Protein AF-A0A0R1M7K7-F1 (afdb_monomer_lite)

pLDDT: mean 87.53, std 10.4, range [47.5, 96.12]

Structure (mmCIF, N/CA/C/O backbone):
data_AF-A0A0R1M7K7-F1
#
_entry.id   AF-A0A0R1M7K7-F1
#
loop_
_atom_site.group_PDB
_atom_site.id
_atom_site.type_symbol
_atom_site.label_atom_id
_atom_site.label_alt_id
_atom_site.label_comp_id
_atom_site.label_asym_id
_atom_site.label_entity_id
_atom_site.label_seq_id
_atom_site.pdbx_PDB_ins_code
_atom_site.Cartn_x
_atom_site.Cartn_y
_atom_site.Cartn_z
_atom_site.occupancy
_atom_site.B_iso_or_equiv
_atom_site.auth_seq_id
_atom_site.auth_comp_id
_atom_site.auth_asym_id
_atom_site.auth_atom_id
_atom_site.pdbx_PDB_model_num
ATOM 1 N N . MET A 1 1 ? -7.986 10.135 11.856 1.00 65.62 1 MET A N 1
ATOM 2 C CA . MET A 1 1 ? -7.419 8.770 11.847 1.00 65.62 1 MET A CA 1
ATOM 3 C C . MET A 1 1 ? -6.723 8.553 13.170 1.00 65.62 1 MET A C 1
ATOM 5 O O . MET A 1 1 ? -5.955 9.423 13.578 1.00 65.62 1 MET A O 1
ATOM 9 N N . GLU A 1 2 ? -7.017 7.441 13.830 1.00 87.12 2 GLU A N 1
ATOM 10 C CA . GLU A 1 2 ? -6.370 7.034 15.080 1.00 87.12 2 GLU A CA 1
ATOM 11 C C . GLU A 1 2 ? -4.871 6.756 14.874 1.00 87.12 2 GLU A C 1
ATOM 13 O O . GLU A 1 2 ? -4.419 6.522 13.748 1.00 87.12 2 GLU A O 1
ATOM 18 N N . LYS A 1 3 ? -4.083 6.767 15.958 1.00 91.25 3 LYS A N 1
ATOM 19 C CA . LYS A 1 3 ? -2.618 6.588 15.916 1.00 91.25 3 LYS A CA 1
ATOM 20 C C . LYS A 1 3 ? -2.208 5.284 15.216 1.00 91.25 3 LYS A C 1
ATOM 22 O O . LYS A 1 3 ? -1.313 5.303 14.375 1.00 91.25 3 LYS A O 1
ATOM 27 N N . ALA A 1 4 ? -2.898 4.180 15.509 1.00 91.44 4 ALA A N 1
ATOM 28 C CA . ALA A 1 4 ? -2.635 2.874 14.903 1.00 91.44 4 ALA A CA 1
ATOM 29 C C . ALA A 1 4 ? -2.900 2.865 13.388 1.00 91.44 4 ALA A C 1
ATOM 31 O O . ALA A 1 4 ? -2.098 2.340 12.617 1.00 91.44 4 ALA A O 1
ATOM 32 N N . GLN A 1 5 ? -3.976 3.523 12.951 1.00 91.81 5 GLN A N 1
ATOM 33 C CA . GLN A 1 5 ? -4.304 3.643 11.535 1.00 91.81 5 GLN A CA 1
ATOM 34 C C . GLN A 1 5 ? -3.261 4.480 10.781 1.00 91.81 5 GLN A C 1
ATOM 36 O O . GLN A 1 5 ? -2.834 4.097 9.694 1.00 91.81 5 GLN A O 1
ATOM 41 N N . LYS A 1 6 ? -2.822 5.609 11.358 1.00 92.00 6 LYS A N 1
ATOM 42 C CA . LYS A 1 6 ? -1.753 6.435 10.769 1.00 92.00 6 LYS A CA 1
ATOM 43 C C . LYS A 1 6 ? -0.453 5.643 10.628 1.00 92.00 6 LYS A C 1
ATOM 45 O O . LYS A 1 6 ? 0.170 5.686 9.573 1.00 92.00 6 LYS A O 1
ATOM 50 N N . HIS A 1 7 ? -0.082 4.891 11.665 1.00 94.81 7 HIS A N 1
ATOM 51 C CA . HIS A 1 7 ? 1.097 4.032 11.631 1.00 94.81 7 HIS A CA 1
ATOM 52 C C . HIS A 1 7 ? 0.988 2.958 10.541 1.00 94.81 7 HIS A C 1
ATOM 54 O O . HIS A 1 7 ? 1.931 2.773 9.783 1.00 94.81 7 HIS A O 1
ATOM 60 N N . PHE A 1 8 ? -0.164 2.290 10.412 1.00 94.94 8 PHE A N 1
ATOM 61 C CA . PHE A 1 8 ? -0.389 1.298 9.357 1.00 94.94 8 PHE A CA 1
ATOM 62 C C . PHE A 1 8 ? -0.203 1.885 7.954 1.00 94.94 8 PHE A C 1
ATOM 64 O O . PHE A 1 8 ? 0.527 1.307 7.156 1.00 94.94 8 PHE A O 1
A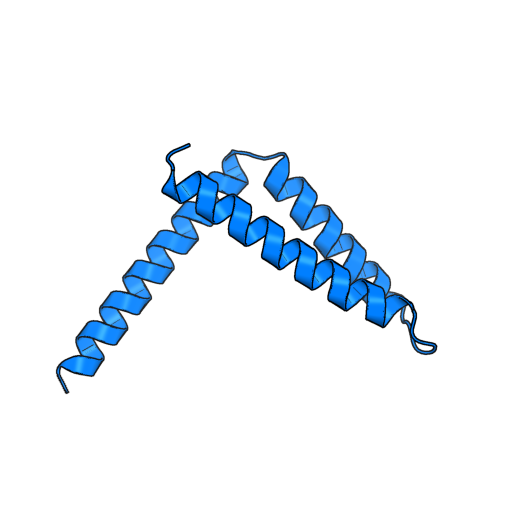TOM 71 N N . ILE A 1 9 ? -0.822 3.034 7.661 1.00 94.06 9 ILE A N 1
ATOM 72 C CA . ILE A 1 9 ? -0.700 3.669 6.340 1.00 94.06 9 ILE A CA 1
ATOM 73 C C . ILE A 1 9 ? 0.744 4.085 6.055 1.00 94.06 9 ILE A C 1
ATOM 75 O O . ILE A 1 9 ? 1.234 3.839 4.959 1.00 94.06 9 ILE A O 1
ATOM 79 N N . TYR A 1 10 ? 1.452 4.624 7.049 1.00 94.62 10 TYR A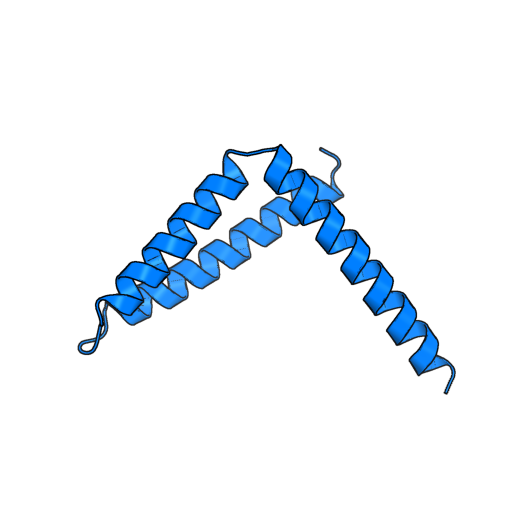 N 1
ATOM 80 C CA . TYR A 1 10 ? 2.878 4.925 6.920 1.00 94.62 10 TYR A CA 1
ATOM 81 C C . TYR A 1 10 ? 3.717 3.668 6.630 1.00 94.62 10 TYR A C 1
ATOM 83 O O . TYR A 1 10 ? 4.541 3.660 5.719 1.00 94.62 10 TYR A O 1
ATOM 91 N N . SER A 1 11 ? 3.495 2.581 7.376 1.00 94.50 11 SER A N 1
ATOM 92 C CA . SER A 1 11 ? 4.202 1.316 7.148 1.00 94.50 11 SER A CA 1
ATOM 93 C C . SER A 1 11 ? 3.888 0.710 5.779 1.00 94.50 11 SER A C 1
ATOM 95 O O . SER A 1 11 ? 4.771 0.121 5.159 1.00 94.50 11 SER A O 1
ATOM 97 N N . LEU A 1 12 ? 2.646 0.842 5.308 1.00 94.75 12 LEU A N 1
ATOM 98 C CA . LEU A 1 12 ? 2.235 0.392 3.983 1.00 94.75 12 LEU A CA 1
ATOM 99 C C . LEU A 1 12 ? 2.949 1.191 2.888 1.00 94.75 12 LEU A C 1
ATOM 101 O O . LEU A 1 12 ? 3.514 0.581 1.985 1.00 94.75 12 LEU A O 1
ATOM 105 N N . ASP A 1 13 ? 2.988 2.521 3.003 1.00 94.69 13 ASP A N 1
ATOM 106 C CA . ASP A 1 13 ? 3.703 3.383 2.055 1.00 94.69 13 ASP A CA 1
ATOM 107 C C . ASP A 1 13 ? 5.185 3.005 1.960 1.00 94.69 13 ASP A C 1
ATOM 109 O O . ASP A 1 13 ? 5.705 2.818 0.864 1.00 94.69 13 ASP A O 1
ATOM 113 N N . LYS A 1 14 ? 5.840 2.762 3.104 1.00 96.12 14 LYS A N 1
ATOM 114 C CA . LYS A 1 14 ? 7.243 2.325 3.139 1.00 96.12 14 LYS A CA 1
ATOM 115 C C . LYS A 1 14 ? 7.485 0.989 2.434 1.00 96.12 14 LYS A C 1
ATOM 117 O O . LYS A 1 14 ? 8.519 0.819 1.798 1.00 96.12 14 LYS A O 1
ATOM 122 N N . ARG A 1 15 ? 6.548 0.042 2.518 1.00 94.81 15 ARG A N 1
ATOM 123 C CA . ARG A 1 15 ? 6.655 -1.245 1.807 1.00 94.81 15 ARG A CA 1
ATOM 124 C C . ARG A 1 15 ? 6.434 -1.094 0.305 1.00 94.81 15 ARG A C 1
ATOM 126 O O . ARG A 1 15 ? 7.114 -1.753 -0.472 1.00 94.81 15 ARG A O 1
ATOM 133 N N . ILE A 1 16 ? 5.510 -0.225 -0.101 1.00 94.69 16 ILE A N 1
ATOM 134 C CA . ILE A 1 16 ? 5.287 0.079 -1.519 1.00 94.69 16 ILE A CA 1
ATOM 135 C C . ILE A 1 16 ? 6.513 0.793 -2.106 1.00 94.69 16 ILE A C 1
ATOM 137 O O . ILE A 1 16 ? 6.954 0.447 -3.194 1.00 94.69 16 ILE A O 1
ATOM 141 N N . GLU A 1 17 ? 7.117 1.722 -1.363 1.00 94.88 17 GLU A N 1
ATOM 142 C CA . GLU A 1 17 ? 8.383 2.370 -1.729 1.00 94.88 17 GLU A CA 1
ATOM 143 C C . GLU A 1 17 ? 9.520 1.351 -1.903 1.00 94.88 17 GLU A C 1
ATOM 145 O O . GLU A 1 17 ? 10.251 1.404 -2.885 1.00 94.88 17 GLU A O 1
ATOM 150 N N . GLN A 1 18 ? 9.639 0.367 -1.007 1.00 93.69 18 GLN A N 1
ATOM 151 C CA . GLN A 1 18 ? 10.612 -0.722 -1.162 1.00 93.69 18 GLN A CA 1
ATOM 152 C C . GLN A 1 18 ? 10.364 -1.561 -2.423 1.00 93.69 18 GLN A C 1
ATOM 154 O O . GLN A 1 18 ? 11.324 -1.922 -3.099 1.00 93.69 18 GLN A O 1
ATOM 159 N N . ALA A 1 19 ? 9.101 -1.854 -2.747 1.00 91.31 19 ALA A N 1
ATOM 160 C CA . ALA A 1 19 ? 8.743 -2.589 -3.959 1.00 91.31 19 ALA A CA 1
ATOM 161 C C . ALA A 1 19 ? 9.074 -1.792 -5.232 1.00 91.31 19 ALA A C 1
ATOM 163 O O . ALA A 1 19 ? 9.619 -2.361 -6.174 1.00 91.31 19 ALA A O 1
ATOM 164 N N . LEU A 1 20 ? 8.819 -0.478 -5.235 1.00 92.62 20 LEU A N 1
ATOM 165 C CA . LEU A 1 20 ? 9.226 0.415 -6.326 1.00 92.62 20 LEU A CA 1
ATOM 166 C C . LEU A 1 20 ? 10.742 0.416 -6.508 1.00 92.62 20 LEU A C 1
ATOM 168 O O . LEU A 1 20 ? 11.2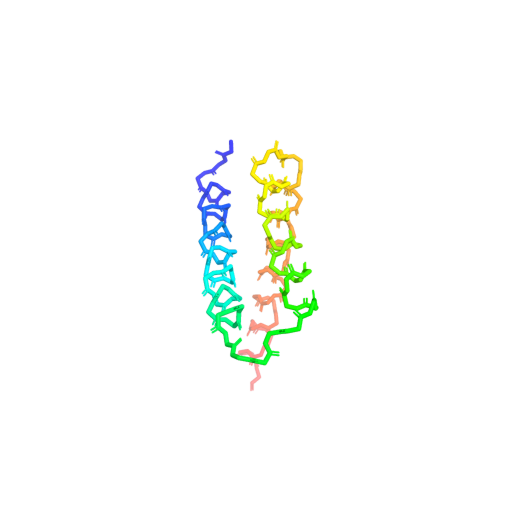10 0.208 -7.6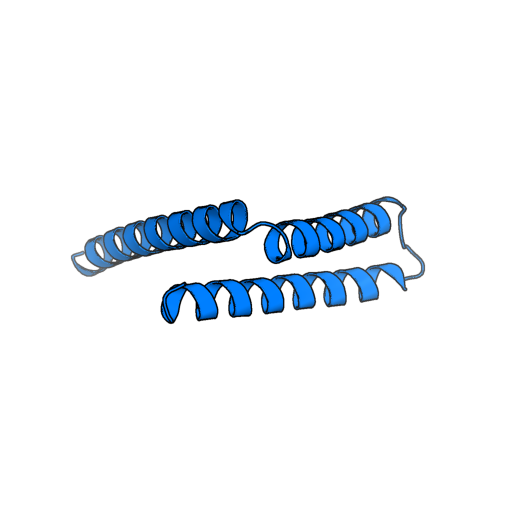17 1.00 92.62 20 LEU A O 1
ATOM 172 N N . ASN A 1 21 ? 11.504 0.559 -5.423 1.00 91.00 21 ASN A N 1
ATOM 173 C CA . ASN A 1 21 ? 12.966 0.557 -5.486 1.00 91.00 21 ASN A CA 1
ATOM 174 C C . ASN A 1 21 ? 13.540 -0.795 -5.947 1.00 91.00 21 ASN A C 1
ATOM 176 O O . ASN A 1 21 ? 14.647 -0.842 -6.479 1.00 91.00 21 ASN A O 1
ATOM 180 N N . ALA A 1 22 ? 12.841 -1.906 -5.693 1.00 88.31 22 ALA A N 1
ATOM 181 C CA . ALA A 1 22 ? 13.229 -3.217 -6.207 1.00 88.31 22 ALA A CA 1
ATOM 182 C C . ALA A 1 22 ? 12.987 -3.305 -7.721 1.00 88.31 22 ALA A C 1
ATOM 184 O O . ALA A 1 22 ? 13.901 -3.655 -8.458 1.00 88.31 22 ALA A O 1
ATOM 185 N N . GLN A 1 23 ? 11.803 -2.892 -8.175 1.00 85.31 23 GLN A N 1
ATOM 186 C CA . GLN A 1 23 ? 11.436 -2.876 -9.593 1.00 85.31 23 GLN A CA 1
ATOM 187 C C . GLN A 1 23 ? 12.278 -1.889 -10.414 1.00 85.31 23 GLN A C 1
ATOM 189 O O . GLN A 1 23 ? 12.704 -2.203 -11.517 1.00 85.31 23 GLN A O 1
ATOM 194 N N . GLU A 1 24 ? 12.618 -0.724 -9.863 1.00 86.62 24 GLU A N 1
ATOM 195 C CA . GLU A 1 24 ? 13.502 0.248 -10.519 1.00 86.62 24 GLU A CA 1
ATOM 196 C C . GLU A 1 24 ? 14.896 -0.326 -10.802 1.00 86.62 24 GLU A C 1
ATOM 198 O O . GLU A 1 24 ? 15.492 -0.045 -11.838 1.00 86.62 24 GLU A O 1
ATOM 203 N N . LYS A 1 25 ? 15.416 -1.187 -9.919 1.00 83.69 25 LYS A N 1
ATOM 204 C CA . LYS A 1 25 ? 16.694 -1.872 -10.161 1.00 83.69 25 LYS A CA 1
ATOM 205 C C . LYS A 1 25 ? 16.598 -2.886 -11.297 1.00 83.69 25 LYS A C 1
ATOM 207 O O . LYS A 1 25 ? 17.563 -3.034 -12.041 1.00 83.69 25 LYS A O 1
ATOM 212 N N . GLU A 1 26 ? 15.461 -3.564 -11.424 1.00 80.94 26 GLU A N 1
ATOM 213 C CA . GLU A 1 26 ? 15.196 -4.519 -12.506 1.00 80.94 26 GLU A CA 1
ATOM 214 C C . GLU A 1 26 ? 15.073 -3.795 -13.859 1.00 80.94 26 GLU A C 1
ATOM 216 O O . GLU A 1 26 ? 15.654 -4.258 -14.839 1.00 80.94 26 GLU A O 1
ATOM 221 N N . LEU A 1 27 ? 14.473 -2.594 -13.882 1.00 77.56 27 LEU A N 1
ATOM 222 C CA . LEU A 1 27 ? 14.354 -1.725 -15.068 1.00 77.56 27 LEU A CA 1
ATOM 223 C C . LEU A 1 27 ? 15.680 -1.224 -15.655 1.00 77.56 27 LEU A C 1
ATOM 225 O O . LEU A 1 27 ? 15.730 -0.758 -16.794 1.00 77.56 27 LEU A O 1
ATOM 229 N N . HIS A 1 28 ? 16.750 -1.244 -14.866 1.00 70.94 28 HIS A N 1
ATOM 230 C CA . HIS A 1 28 ? 18.083 -0.857 -15.320 1.00 70.94 28 HIS A CA 1
ATOM 231 C C . HIS A 1 28 ? 18.925 -2.058 -15.771 1.00 70.94 28 HIS A C 1
ATOM 233 O O . HIS A 1 28 ? 20.101 -1.893 -16.103 1.00 70.94 28 HIS A O 1
ATOM 239 N N . SER A 1 29 ? 18.343 -3.261 -15.805 1.00 75.12 29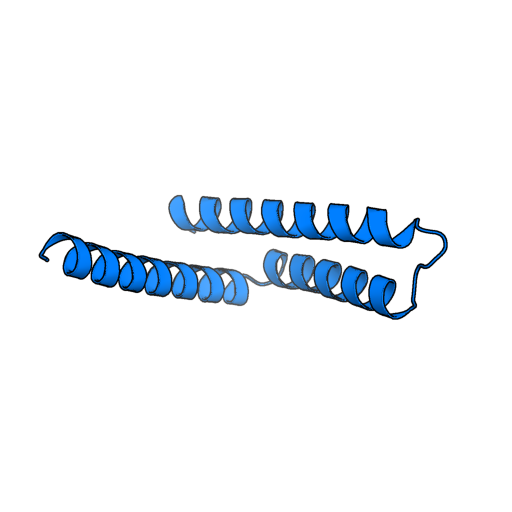 SER A N 1
ATOM 240 C CA . SER A 1 29 ? 18.997 -4.450 -16.346 1.00 75.12 29 SER A CA 1
ATOM 241 C C . SER A 1 29 ? 18.948 -4.468 -17.881 1.00 75.12 29 SER A C 1
ATOM 243 O O . SER A 1 29 ? 18.036 -3.931 -18.509 1.00 75.12 29 SER A O 1
ATOM 245 N N . SER A 1 30 ? 19.928 -5.106 -18.522 1.00 58.62 30 SER A N 1
ATOM 246 C CA . SER A 1 30 ? 19.982 -5.226 -19.989 1.00 58.62 30 SER A CA 1
ATOM 247 C C . SER A 1 30 ? 18.869 -6.100 -20.584 1.00 58.62 30 SER A C 1
ATOM 249 O O . SER A 1 30 ? 18.724 -6.139 -21.802 1.00 58.62 30 SER A O 1
ATOM 251 N N . GLU A 1 31 ? 18.109 -6.801 -19.741 1.00 67.94 31 GLU A N 1
ATOM 252 C CA . GLU A 1 31 ? 17.018 -7.708 -20.116 1.00 67.94 31 GLU A CA 1
ATOM 253 C C . GLU A 1 31 ? 15.632 -7.111 -19.837 1.00 67.94 31 GLU A C 1
ATOM 255 O O . GLU A 1 31 ? 14.637 -7.815 -19.964 1.00 67.94 31 GLU A O 1
ATOM 260 N N . THR A 1 32 ? 15.561 -5.825 -19.478 1.00 65.88 32 THR A N 1
ATOM 261 C CA . THR A 1 32 ? 14.308 -5.159 -19.103 1.00 65.88 32 THR A CA 1
ATOM 262 C C . THR A 1 32 ? 13.231 -5.342 -20.170 1.00 65.88 32 THR A C 1
ATOM 264 O O . THR A 1 32 ? 13.383 -4.905 -21.317 1.00 65.88 32 THR A O 1
ATOM 267 N N . LEU A 1 33 ? 12.117 -5.959 -19.778 1.00 74.81 33 LEU A N 1
ATOM 268 C CA . LEU A 1 33 ? 10.958 -6.174 -20.634 1.00 74.81 33 LEU A CA 1
ATOM 269 C C . LEU A 1 33 ? 9.935 -5.049 -20.438 1.00 74.81 33 LEU A C 1
ATOM 271 O O . LEU A 1 33 ? 9.871 -4.387 -19.402 1.00 74.81 33 LEU A O 1
ATOM 275 N N . ASN A 1 34 ? 9.061 -4.860 -21.432 1.00 77.12 34 ASN A N 1
ATOM 276 C CA . ASN A 1 34 ? 7.917 -3.943 -21.313 1.00 77.12 34 ASN A CA 1
ATOM 277 C C . ASN A 1 34 ? 7.025 -4.271 -20.098 1.00 77.12 34 ASN A C 1
ATOM 279 O O . ASN A 1 34 ? 6.363 -3.380 -19.561 1.00 77.12 34 ASN A O 1
ATOM 283 N N . ASP A 1 35 ? 7.031 -5.530 -19.659 1.00 77.94 35 ASP A N 1
ATOM 284 C CA . ASP A 1 35 ? 6.266 -6.013 -18.513 1.00 77.94 35 ASP A CA 1
ATOM 285 C C . ASP A 1 35 ? 6.806 -5.468 -17.180 1.00 77.94 35 ASP A C 1
ATOM 287 O O . ASP A 1 35 ? 6.010 -5.110 -16.310 1.00 77.94 35 ASP A O 1
ATOM 291 N N . ASP A 1 36 ? 8.123 -5.293 -17.043 1.00 81.12 36 ASP A N 1
ATOM 292 C CA . ASP A 1 36 ? 8.747 -4.722 -15.839 1.00 81.12 36 ASP A CA 1
ATOM 293 C C . ASP A 1 36 ? 8.375 -3.238 -15.698 1.00 81.12 36 ASP A C 1
ATOM 295 O O . ASP A 1 36 ? 8.023 -2.747 -14.620 1.00 81.12 36 ASP A O 1
ATOM 299 N N . LEU A 1 37 ? 8.340 -2.515 -16.825 1.00 83.50 37 LEU A N 1
ATOM 300 C CA . LEU A 1 37 ? 7.885 -1.123 -16.865 1.00 83.50 37 LEU A CA 1
ATOM 301 C C . LEU A 1 37 ? 6.396 -1.007 -16.529 1.00 83.50 37 LEU A C 1
ATOM 303 O O . LEU A 1 37 ? 5.993 -0.104 -15.787 1.00 83.50 37 LEU A O 1
ATOM 307 N N . ALA A 1 38 ? 5.576 -1.921 -17.049 1.00 87.44 38 ALA A N 1
ATOM 308 C CA . ALA A 1 38 ? 4.161 -1.982 -16.715 1.00 87.44 38 ALA A CA 1
ATOM 309 C C . ALA A 1 38 ? 3.958 -2.260 -15.216 1.00 87.44 38 ALA A C 1
ATOM 311 O O . ALA A 1 38 ? 3.163 -1.571 -14.571 1.00 87.44 38 ALA A O 1
ATOM 312 N N . MET A 1 39 ? 4.714 -3.199 -14.641 1.00 88.62 39 MET A N 1
ATOM 313 C CA . MET A 1 39 ? 4.667 -3.522 -13.214 1.00 88.62 39 MET A CA 1
ATOM 314 C C . MET A 1 39 ? 5.048 -2.317 -12.351 1.00 88.62 39 MET A C 1
ATOM 316 O O . MET A 1 39 ? 4.308 -1.950 -11.434 1.00 88.62 39 MET A O 1
ATOM 320 N N . PHE A 1 40 ? 6.146 -1.636 -12.684 1.00 90.00 40 PHE A N 1
ATOM 321 C CA . PHE A 1 40 ? 6.566 -0.421 -11.988 1.00 90.00 40 PHE A CA 1
ATOM 322 C C . PHE A 1 40 ? 5.462 0.647 -11.991 1.00 90.00 40 PHE A C 1
ATOM 324 O O . PHE A 1 40 ? 5.107 1.190 -10.939 1.00 90.00 40 PHE A O 1
ATOM 331 N N . LYS A 1 41 ? 4.843 0.899 -13.154 1.00 91.62 41 LYS A N 1
ATOM 332 C CA . LYS A 1 41 ? 3.745 1.870 -13.291 1.00 91.62 41 LYS A CA 1
ATOM 333 C C . LYS A 1 41 ? 2.501 1.482 -12.496 1.00 91.62 41 LYS A C 1
ATOM 335 O O . LYS A 1 41 ? 1.858 2.351 -11.905 1.00 91.62 41 LYS A O 1
ATOM 340 N N . VAL A 1 42 ? 2.172 0.193 -12.434 1.00 92.94 42 VAL A N 1
ATOM 341 C CA . VAL A 1 42 ? 1.064 -0.310 -11.610 1.00 92.94 42 VAL A CA 1
ATOM 342 C C . VAL A 1 42 ? 1.316 -0.029 -10.129 1.00 92.94 42 VAL A C 1
ATOM 344 O O . VAL A 1 42 ? 0.418 0.463 -9.441 1.00 92.94 42 VAL A O 1
ATOM 347 N N . ILE A 1 43 ? 2.529 -0.284 -9.634 1.00 92.19 43 ILE A N 1
ATOM 348 C CA . ILE A 1 43 ? 2.882 -0.041 -8.229 1.00 92.19 43 ILE A CA 1
ATOM 349 C C . ILE A 1 43 ? 2.874 1.466 -7.922 1.00 92.19 43 ILE A C 1
ATOM 351 O O . ILE A 1 43 ? 2.357 1.880 -6.879 1.00 92.19 43 ILE A O 1
ATOM 355 N N . GLU A 1 44 ? 3.372 2.298 -8.840 1.00 94.31 44 GLU A N 1
ATOM 356 C CA . GLU A 1 44 ? 3.366 3.760 -8.716 1.00 94.31 44 GLU A CA 1
ATOM 357 C C . GLU A 1 44 ? 1.929 4.295 -8.598 1.00 94.31 44 GLU A C 1
ATOM 359 O O . GLU A 1 44 ? 1.594 5.036 -7.666 1.00 94.31 44 GLU A O 1
ATOM 364 N N . HIS A 1 45 ? 1.041 3.855 -9.494 1.00 95.25 45 HIS A N 1
ATOM 365 C CA . HIS A 1 45 ? -0.371 4.227 -9.461 1.00 95.25 45 HIS A CA 1
ATOM 366 C C . HIS A 1 45 ? -1.068 3.725 -8.196 1.00 95.25 45 HIS A C 1
ATOM 368 O O . HIS A 1 45 ? -1.839 4.469 -7.589 1.00 95.25 45 HIS A O 1
ATOM 374 N N . LEU A 1 46 ? -0.783 2.498 -7.755 1.00 93.69 46 LEU A N 1
ATOM 375 C CA . LEU A 1 46 ? -1.342 1.954 -6.520 1.00 93.69 46 LEU A CA 1
ATOM 376 C C . LEU A 1 46 ? -0.956 2.815 -5.309 1.00 93.69 46 LEU A C 1
ATOM 378 O O . LEU A 1 46 ? -1.826 3.155 -4.502 1.00 93.69 46 LEU A O 1
ATOM 382 N N . ARG A 1 47 ? 0.320 3.214 -5.203 1.00 95.00 47 ARG A N 1
ATOM 383 C CA . ARG A 1 47 ? 0.806 4.109 -4.142 1.00 95.00 47 ARG A CA 1
ATOM 384 C C . ARG A 1 47 ? 0.010 5.411 -4.111 1.00 95.00 47 ARG A C 1
ATOM 386 O O . ARG A 1 47 ? -0.475 5.814 -3.053 1.00 95.00 47 ARG A O 1
ATOM 393 N N . LYS A 1 48 ? -0.167 6.028 -5.283 1.00 95.25 48 LYS A N 1
ATOM 394 C CA . LYS A 1 48 ? -0.915 7.277 -5.453 1.00 95.25 48 LYS A CA 1
ATOM 395 C C . LYS A 1 48 ? -2.392 7.123 -5.077 1.00 95.25 48 LYS A C 1
ATOM 397 O O . LYS A 1 48 ? -2.916 7.907 -4.293 1.00 95.25 48 LYS A O 1
ATOM 402 N N . TYR A 1 49 ? -3.061 6.078 -5.563 1.00 94.50 49 TYR A N 1
ATOM 403 C CA . TYR A 1 49 ? -4.466 5.833 -5.230 1.00 94.50 49 TYR A CA 1
ATOM 404 C C . TYR A 1 49 ? -4.683 5.637 -3.731 1.00 94.50 49 TYR A C 1
ATOM 406 O O . TYR A 1 49 ? -5.674 6.116 -3.179 1.00 94.50 49 TYR A O 1
ATOM 414 N N . ILE A 1 50 ? -3.761 4.950 -3.057 1.00 94.50 50 ILE A N 1
ATOM 415 C CA . ILE A 1 50 ? -3.833 4.764 -1.609 1.00 94.50 50 ILE A CA 1
ATOM 416 C C . ILE A 1 50 ? -3.611 6.094 -0.886 1.00 94.50 50 ILE A C 1
ATOM 418 O O . ILE A 1 50 ? -4.344 6.380 0.058 1.00 94.50 50 ILE A O 1
ATOM 422 N N . SER A 1 51 ? -2.642 6.918 -1.291 1.00 91.94 51 SER A N 1
ATOM 423 C CA . SER A 1 51 ? -2.344 8.181 -0.600 1.00 91.94 51 SER A CA 1
ATOM 424 C C . SER A 1 51 ? -3.452 9.229 -0.766 1.00 91.94 51 SER A C 1
ATOM 426 O O . SER A 1 51 ? -3.783 9.923 0.197 1.00 91.94 51 SER A O 1
ATOM 428 N N . GLU A 1 52 ? -4.082 9.289 -1.939 1.00 94.88 52 GLU A N 1
ATOM 429 C CA . GLU A 1 52 ? -5.106 10.286 -2.272 1.00 94.88 52 GLU A CA 1
ATOM 430 C C . GLU A 1 52 ? -6.513 9.893 -1.795 1.00 94.88 52 GLU A C 1
ATOM 432 O O . GLU A 1 52 ? -7.371 10.755 -1.596 1.00 94.88 52 GLU A O 1
ATOM 437 N N . ASN A 1 53 ? -6.777 8.600 -1.569 1.00 95.81 53 ASN A N 1
ATOM 438 C CA . ASN A 1 53 ? -8.122 8.117 -1.272 1.00 95.81 53 ASN A CA 1
ATOM 439 C C . ASN A 1 53 ? -8.276 7.592 0.165 1.00 95.81 53 ASN A C 1
ATOM 441 O O . ASN A 1 53 ? -7.978 6.440 0.493 1.00 95.81 53 ASN A O 1
ATOM 445 N N . ARG A 1 54 ? -8.876 8.422 1.027 1.00 93.88 54 ARG A N 1
ATOM 446 C CA . ARG A 1 54 ? -9.160 8.076 2.430 1.00 93.88 54 ARG A CA 1
ATOM 447 C C . ARG A 1 54 ? -10.054 6.840 2.596 1.00 93.88 54 ARG A C 1
ATOM 449 O O . ARG A 1 54 ? -9.893 6.107 3.573 1.00 93.88 54 ARG A O 1
ATOM 456 N N . PHE A 1 55 ? -10.996 6.595 1.685 1.00 95.38 55 PHE A N 1
ATOM 457 C CA . PHE A 1 55 ? -11.850 5.406 1.747 1.00 95.38 55 PHE A CA 1
ATOM 458 C C . PHE A 1 55 ? -11.033 4.128 1.523 1.00 95.38 55 PHE A C 1
ATOM 460 O O . PHE A 1 55 ? -11.184 3.166 2.280 1.00 95.38 55 PHE A O 1
ATOM 467 N N . ILE A 1 56 ? -10.113 4.141 0.553 1.00 94.81 56 ILE A N 1
ATOM 468 C CA . ILE A 1 56 ? -9.188 3.028 0.302 1.00 94.81 56 ILE A CA 1
ATOM 469 C C . ILE A 1 56 ? -8.308 2.783 1.534 1.00 94.81 56 ILE A C 1
ATOM 471 O O . ILE A 1 56 ? -8.243 1.653 2.017 1.00 94.81 56 ILE A O 1
ATOM 475 N N . GLN A 1 57 ? -7.720 3.832 2.117 1.00 94.81 57 GLN A N 1
ATOM 476 C CA . GLN A 1 57 ? -6.913 3.717 3.342 1.00 94.81 57 GLN A CA 1
ATOM 477 C C . GLN A 1 57 ? -7.686 3.057 4.494 1.00 94.81 57 GLN A C 1
ATOM 479 O O . GLN A 1 57 ? -7.170 2.173 5.181 1.00 94.81 57 GLN A O 1
ATOM 484 N N . LEU A 1 58 ? -8.941 3.468 4.707 1.00 94.94 58 LEU A N 1
ATOM 485 C CA . LEU A 1 58 ? -9.814 2.893 5.734 1.00 94.94 58 LEU A CA 1
ATOM 486 C C . LEU A 1 58 ? -10.141 1.422 5.451 1.00 94.94 58 LEU A C 1
ATOM 488 O O . LEU A 1 58 ? -10.102 0.599 6.367 1.00 94.94 58 LEU A O 1
ATOM 492 N N . ARG A 1 59 ? -10.446 1.072 4.196 1.00 95.88 59 ARG A N 1
ATOM 493 C CA . ARG A 1 59 ? -10.749 -0.312 3.797 1.00 95.88 59 ARG A CA 1
ATOM 494 C C . ARG A 1 59 ? -9.543 -1.229 3.974 1.00 95.88 59 ARG A C 1
ATOM 496 O O . ARG A 1 59 ? -9.704 -2.307 4.543 1.00 95.88 59 ARG A O 1
ATOM 503 N N . LEU A 1 60 ? -8.357 -0.787 3.560 1.00 95.69 60 LEU A N 1
ATOM 504 C CA . LEU A 1 60 ? -7.111 -1.535 3.732 1.00 95.69 60 LEU A CA 1
ATOM 505 C C . LEU A 1 60 ? -6.794 -1.764 5.210 1.00 95.69 60 LEU A C 1
ATOM 507 O O . LEU A 1 60 ? -6.503 -2.890 5.607 1.00 95.69 60 LEU A O 1
ATOM 511 N N . TYR A 1 61 ? -6.936 -0.731 6.046 1.00 96.12 61 TYR A N 1
ATOM 512 C CA . TYR A 1 61 ? -6.722 -0.874 7.484 1.00 96.12 61 TYR A CA 1
ATOM 513 C C . TYR A 1 61 ? -7.702 -1.866 8.122 1.00 96.12 61 TYR A C 1
ATOM 515 O O . TYR A 1 61 ? -7.292 -2.742 8.882 1.00 96.12 61 TYR A O 1
ATOM 523 N N . LYS A 1 62 ? -8.987 -1.796 7.755 1.00 95.88 62 LYS A N 1
ATOM 524 C CA . LYS A 1 62 ? -10.001 -2.734 8.252 1.00 95.88 62 LYS A CA 1
ATOM 525 C C . LYS A 1 62 ? -9.688 -4.178 7.852 1.00 95.88 62 LYS A C 1
ATOM 527 O O . LYS A 1 62 ? -9.919 -5.088 8.642 1.00 95.88 62 LYS A O 1
ATOM 532 N N . MET A 1 63 ? -9.167 -4.402 6.645 1.00 95.69 63 MET A N 1
ATOM 533 C CA . MET A 1 63 ? -8.752 -5.741 6.214 1.00 95.69 63 MET A CA 1
ATOM 534 C C . MET A 1 63 ? -7.531 -6.246 6.971 1.00 95.69 63 MET A C 1
ATOM 536 O O . MET A 1 63 ? -7.528 -7.389 7.419 1.00 95.69 63 MET A O 1
ATOM 540 N N . TYR A 1 64 ? -6.541 -5.383 7.193 1.00 94.56 64 TYR A N 1
ATOM 541 C CA . TYR A 1 64 ? -5.390 -5.708 8.027 1.00 94.56 64 TYR A CA 1
ATOM 542 C C . TYR A 1 64 ? -5.802 -6.142 9.442 1.00 94.56 64 TYR A C 1
ATOM 544 O O . TYR A 1 64 ? -5.316 -7.162 9.926 1.00 94.56 64 TYR A O 1
ATOM 552 N N . GLN A 1 65 ? -6.727 -5.420 10.082 1.00 94.88 65 GLN A N 1
ATOM 553 C CA . GLN A 1 65 ? -7.219 -5.778 11.417 1.00 94.88 65 GLN A CA 1
ATOM 554 C C . GLN A 1 65 ? -7.868 -7.167 11.431 1.00 94.88 65 GLN A C 1
ATOM 556 O O . GLN A 1 65 ? -7.465 -8.007 12.231 1.00 94.88 65 GLN A O 1
ATOM 561 N N . LYS A 1 66 ? -8.779 -7.444 10.487 1.00 95.06 66 LYS A N 1
ATOM 562 C CA . LYS A 1 66 ? -9.424 -8.763 10.384 1.00 95.06 66 LYS A CA 1
ATOM 563 C C . LYS A 1 66 ? -8.423 -9.898 10.176 1.00 95.06 66 LYS A C 1
ATOM 565 O O . LYS A 1 66 ? -8.553 -10.954 10.785 1.00 95.06 66 LYS A O 1
ATOM 570 N N . ASN A 1 67 ? -7.416 -9.687 9.329 1.00 91.81 67 ASN A N 1
ATOM 571 C CA . ASN A 1 67 ? -6.397 -10.706 9.074 1.00 91.81 67 ASN A CA 1
ATOM 572 C C . ASN A 1 67 ? -5.513 -10.939 10.304 1.00 91.81 67 ASN A C 1
ATOM 574 O O . ASN A 1 67 ? -5.156 -12.076 10.596 1.00 91.81 67 ASN A O 1
ATOM 578 N N . LYS A 1 68 ? -5.184 -9.877 11.048 1.00 91.00 68 LYS A N 1
ATOM 579 C CA . LYS A 1 68 ? -4.425 -9.984 12.297 1.00 91.00 68 LYS A CA 1
ATOM 580 C C . LYS A 1 68 ? -5.202 -10.761 13.363 1.00 91.00 68 LYS A C 1
ATOM 582 O O . LYS A 1 68 ? -4.625 -11.613 14.026 1.00 91.00 68 LYS A O 1
ATOM 587 N N . GLU A 1 69 ? -6.496 -10.492 13.501 1.00 91.38 69 GLU A N 1
ATOM 588 C CA . GLU A 1 69 ? -7.389 -11.236 14.398 1.00 91.38 69 GLU A CA 1
ATOM 589 C C . GLU A 1 69 ? -7.441 -12.719 14.018 1.00 91.38 69 GLU A C 1
ATOM 591 O O . GLU A 1 69 ? -7.212 -13.572 14.870 1.00 91.38 69 GLU A O 1
ATOM 596 N N . ALA A 1 70 ? -7.637 -13.026 12.732 1.00 90.25 70 ALA A N 1
ATOM 597 C CA . ALA A 1 70 ? -7.663 -14.402 12.244 1.00 90.25 70 ALA A CA 1
ATOM 598 C C . ALA A 1 70 ? -6.351 -15.155 12.535 1.00 90.25 70 ALA A C 1
ATOM 600 O O . ALA A 1 70 ? -6.384 -16.295 12.995 1.00 90.25 70 ALA A O 1
ATOM 601 N N . LEU A 1 71 ? -5.198 -14.513 12.315 1.00 89.62 71 LEU A N 1
ATOM 602 C CA . LEU A 1 71 ? -3.886 -15.090 12.626 1.00 89.62 71 LEU A CA 1
ATOM 603 C C . LEU A 1 71 ? -3.705 -15.340 14.126 1.00 89.62 71 LEU A C 1
ATOM 605 O O . LEU A 1 71 ? -3.199 -16.391 14.510 1.00 89.62 71 LEU A O 1
ATOM 609 N N . ASN A 1 72 ? -4.146 -14.410 14.973 1.00 88.06 72 ASN A N 1
ATOM 610 C CA . ASN A 1 72 ? -4.089 -14.589 16.420 1.00 88.06 72 ASN A CA 1
ATOM 611 C C . ASN A 1 72 ? -4.944 -15.781 16.864 1.00 88.06 72 ASN A C 1
ATOM 613 O O . ASN A 1 72 ? -4.457 -16.618 17.614 1.00 88.06 72 ASN A O 1
ATOM 617 N N . THR A 1 73 ? -6.161 -15.926 16.329 1.00 87.31 73 THR A N 1
ATOM 618 C CA . THR A 1 73 ? -7.029 -17.077 16.624 1.00 87.31 73 THR A CA 1
ATOM 619 C C . THR A 1 73 ? -6.403 -18.406 16.192 1.00 87.31 73 THR A C 1
ATOM 621 O O . THR A 1 73 ? -6.547 -19.410 16.887 1.00 87.31 73 THR A O 1
ATOM 624 N N . ILE A 1 74 ? -5.702 -18.441 15.054 1.00 87.19 74 ILE A N 1
ATOM 625 C CA . ILE A 1 74 ? -4.983 -19.642 14.599 1.00 87.19 74 ILE A CA 1
ATOM 626 C C . ILE A 1 74 ? -3.824 -19.970 15.550 1.00 87.19 74 ILE A C 1
ATOM 628 O O . ILE A 1 74 ? -3.679 -21.116 15.966 1.00 87.19 74 ILE A O 1
ATOM 632 N N . ASN A 1 75 ? -3.023 -18.972 15.927 1.00 82.12 75 ASN A N 1
ATOM 633 C CA . ASN A 1 75 ? -1.876 -19.165 16.816 1.00 82.12 75 ASN A CA 1
ATOM 634 C C . ASN A 1 75 ? -2.291 -19.589 18.228 1.00 82.12 75 ASN A C 1
ATOM 636 O O . ASN A 1 75 ? -1.645 -20.446 18.821 1.00 82.12 75 ASN A O 1
ATOM 640 N N . GLU A 1 76 ? -3.382 -19.027 18.753 1.00 81.69 76 GLU A N 1
ATOM 641 C CA . GLU A 1 76 ? -3.966 -19.457 20.024 1.00 81.69 76 GLU A CA 1
ATOM 642 C C . GLU A 1 76 ? -4.351 -20.934 19.957 1.00 81.69 76 GLU A C 1
ATOM 644 O O . GLU A 1 76 ? -3.918 -21.700 20.807 1.00 81.69 76 GLU A O 1
ATOM 649 N N . ARG A 1 77 ? -5.060 -21.370 18.905 1.00 73.94 77 ARG A N 1
ATOM 650 C CA . ARG A 1 77 ? -5.429 -22.785 18.718 1.00 73.94 77 ARG A CA 1
ATOM 651 C C . ARG A 1 77 ? -4.221 -23.718 18.636 1.00 73.94 77 ARG A C 1
ATOM 653 O O . ARG A 1 77 ? -4.280 -24.801 19.200 1.00 73.94 77 ARG A O 1
ATOM 660 N N . ASN A 1 78 ? -3.146 -23.307 17.966 1.00 72.19 78 ASN A N 1
ATOM 661 C CA . ASN A 1 78 ? -1.944 -24.131 17.808 1.00 72.19 78 ASN A CA 1
ATOM 662 C C . ASN A 1 78 ? -1.091 -24.230 19.083 1.00 72.19 78 ASN A C 1
ATOM 664 O O . ASN A 1 78 ? -0.363 -25.199 19.223 1.00 72.19 78 ASN A O 1
ATOM 668 N N . ASN A 1 79 ? -1.180 -23.269 20.009 1.00 66.75 79 ASN A N 1
ATOM 669 C CA . ASN A 1 79 ? -0.476 -23.318 21.300 1.00 66.75 79 ASN A CA 1
ATOM 670 C C . ASN A 1 79 ? -1.194 -24.173 22.364 1.00 66.75 79 ASN A C 1
ATOM 672 O O . ASN A 1 79 ? -0.664 -24.349 23.459 1.00 66.75 79 ASN A O 1
ATOM 676 N N . PHE A 1 80 ? -2.405 -24.662 22.074 1.00 57.19 80 PHE A N 1
ATOM 677 C CA . PHE A 1 80 ? -3.168 -25.559 22.952 1.00 57.19 80 PHE A CA 1
ATOM 678 C C . PHE A 1 80 ? -2.995 -27.054 22.611 1.00 57.19 80 PHE A C 1
ATOM 680 O O . PHE A 1 80 ? -3.571 -27.888 23.311 1.00 57.19 80 PHE A O 1
ATOM 687 N N . TYR A 1 81 ? -2.218 -27.389 21.575 1.00 47.50 81 TYR A N 1
ATOM 688 C CA . TYR A 1 81 ? -1.845 -28.756 21.183 1.00 47.50 81 TYR A CA 1
ATOM 689 C C . TYR A 1 81 ? -0.337 -28.964 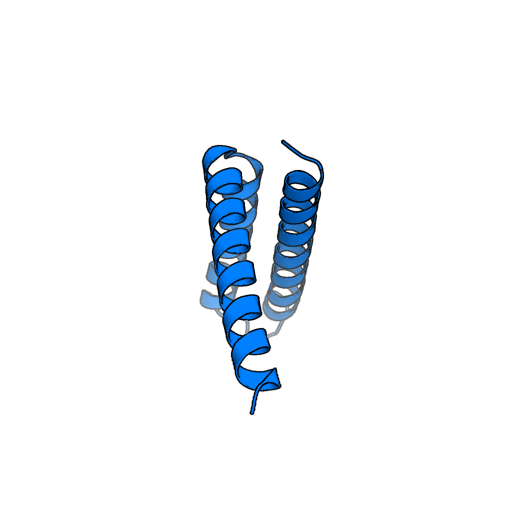21.323 1.00 47.50 81 TYR A C 1
ATOM 691 O O . TYR A 1 81 ? 0.058 -30.130 21.549 1.00 47.50 81 TYR A O 1
#

Foldseek 3Di:
DDPVLVVVLVVVLVVLVVVLVVLVVLCPDPPDDPVSVVVSVVSVVVSVCCVVDPVNSVVVVVVVVVVVVVVVVVVVVVVVD

Radius of gyration: 17.02 Å; chains: 1; bounding box: 32×39×44 Å

Secondary structure (DSSP, 8-state):
--HHHHHHHHHHHHHHHHHHHHHHHHHTSTT--HHHHHHHHHHHHHHHHHHH-HHHHHHHHHHHHHHHHHHHHHHHHHTT-

Organism: NCBI:txid1423777

Sequence (81 aa):
MEKAQKHFIYSLDKRIEQALNAQEKELHSSETLNDDLAMFKVIEHLRKYISENRFIQLRLYKMYQKNKEALNTINERNNFY